Protein AF-A0A370B3V9-F1 (afdb_monomer)

Mean predicted aligned error: 5.46 Å

Secondary structure (DSSP, 8-state):
--HHHHHHHHHTT-S--EEEPTTSPEEE-HHHHHHHHHHT-PPPP-

Structure (mmCIF, N/CA/C/O backbone):
data_AF-A0A370B3V9-F1
#
_entry.id   AF-A0A370B3V9-F1
#
loop_
_atom_site.group_PDB
_atom_site.id
_atom_site.type_symbol
_atom_site.label_atom_id
_atom_site.label_alt_id
_atom_site.label_comp_id
_atom_site.label_asym_id
_atom_site.label_entity_id
_atom_site.label_seq_id
_atom_site.pdbx_PDB_ins_code
_atom_site.Cartn_x
_atom_site.Cartn_y
_atom_site.Cartn_z
_atom_site.occupancy
_atom_site.B_iso_or_equiv
_atom_site.auth_seq_id
_atom_site.auth_comp_id
_atom_site.auth_asym_id
_atom_site.auth_atom_id
_atom_site.pdbx_PDB_model_num
ATOM 1 N N . MET A 1 1 ? 10.914 1.198 -7.442 1.00 63.00 1 MET A N 1
ATOM 2 C CA . MET A 1 1 ? 9.941 2.204 -6.942 1.00 63.00 1 MET A CA 1
ATOM 3 C C . MET A 1 1 ? 10.406 2.763 -5.604 1.00 63.00 1 MET A C 1
ATOM 5 O O . MET A 1 1 ? 10.815 1.986 -4.753 1.00 63.00 1 MET A O 1
ATOM 9 N N . SER A 1 2 ? 10.335 4.079 -5.383 1.00 81.56 2 SER A N 1
ATOM 10 C CA . SER A 1 2 ? 10.592 4.640 -4.048 1.00 81.56 2 SER A CA 1
ATOM 11 C C . SER A 1 2 ? 9.406 4.385 -3.110 1.00 81.56 2 SER A C 1
ATOM 13 O O . SER A 1 2 ? 8.249 4.381 -3.536 1.00 81.56 2 SER A O 1
ATOM 15 N N . ARG A 1 3 ? 9.668 4.217 -1.807 1.00 81.19 3 ARG A N 1
ATOM 16 C CA . ARG A 1 3 ? 8.625 4.012 -0.782 1.00 81.19 3 ARG A CA 1
ATOM 17 C C . ARG A 1 3 ? 7.575 5.133 -0.782 1.00 81.19 3 ARG A C 1
ATOM 19 O O . ARG A 1 3 ? 6.387 4.878 -0.600 1.00 81.19 3 ARG A O 1
ATOM 26 N N . ALA A 1 4 ? 8.003 6.365 -1.058 1.00 84.62 4 ALA A N 1
ATOM 27 C CA . ALA A 1 4 ? 7.117 7.517 -1.197 1.00 84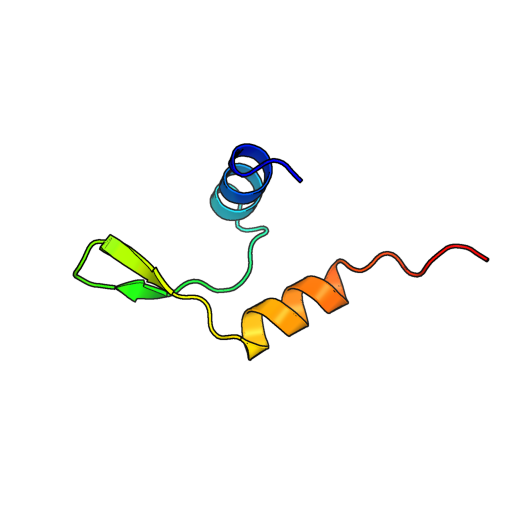.62 4 ALA A CA 1
ATOM 28 C C . ALA A 1 4 ? 6.179 7.403 -2.413 1.00 84.62 4 ALA A C 1
ATOM 30 O O . ALA A 1 4 ? 5.003 7.747 -2.306 1.00 84.62 4 ALA A O 1
ATOM 31 N N . ALA A 1 5 ? 6.660 6.894 -3.554 1.00 85.50 5 ALA A N 1
ATOM 32 C CA . ALA A 1 5 ? 5.821 6.674 -4.732 1.00 85.50 5 ALA A CA 1
ATOM 33 C C . ALA A 1 5 ? 4.711 5.649 -4.451 1.00 85.50 5 ALA A C 1
ATOM 35 O O . ALA A 1 5 ? 3.552 5.899 -4.781 1.00 85.50 5 ALA A O 1
ATOM 36 N N . PHE A 1 6 ? 5.043 4.565 -3.745 1.00 82.06 6 PHE A N 1
ATOM 37 C CA . PHE A 1 6 ? 4.071 3.555 -3.330 1.00 82.06 6 PHE A CA 1
ATOM 38 C C . PHE A 1 6 ? 2.979 4.137 -2.418 1.00 82.06 6 PHE A C 1
ATOM 40 O O . PHE A 1 6 ? 1.787 3.967 -2.682 1.00 82.06 6 PHE A O 1
ATOM 47 N N . TYR A 1 7 ? 3.354 4.891 -1.377 1.00 84.38 7 TYR A N 1
ATOM 48 C CA . TYR A 1 7 ? 2.359 5.516 -0.498 1.00 84.38 7 TYR A CA 1
ATOM 49 C C . TYR A 1 7 ? 1.500 6.560 -1.218 1.00 84.38 7 TYR A C 1
ATOM 51 O O . TYR A 1 7 ? 0.313 6.658 -0.912 1.00 84.38 7 TYR A O 1
ATOM 59 N N . ARG A 1 8 ? 2.043 7.290 -2.203 1.00 87.88 8 ARG A N 1
ATOM 60 C CA . ARG A 1 8 ? 1.246 8.195 -3.048 1.00 87.88 8 ARG A CA 1
ATOM 61 C C . ARG A 1 8 ? 0.230 7.442 -3.904 1.00 87.88 8 ARG A C 1
ATOM 63 O O . ARG A 1 8 ? -0.914 7.877 -3.981 1.00 87.88 8 ARG A O 1
ATOM 70 N N . MET A 1 9 ? 0.604 6.316 -4.517 1.00 84.94 9 MET A N 1
ATOM 71 C CA . MET A 1 9 ? -0.351 5.471 -5.248 1.00 84.94 9 MET A CA 1
ATOM 72 C C . MET A 1 9 ? -1.452 4.951 -4.327 1.00 84.94 9 MET A C 1
ATOM 74 O O . MET A 1 9 ? -2.630 5.079 -4.654 1.00 84.94 9 MET A O 1
ATOM 78 N N . ARG A 1 10 ? -1.088 4.454 -3.139 1.00 85.88 10 ARG A N 1
ATOM 79 C CA . ARG A 1 10 ? -2.061 4.000 -2.140 1.00 85.88 10 ARG A CA 1
ATOM 80 C C . ARG A 1 10 ? -2.994 5.125 -1.685 1.00 85.88 10 ARG A C 1
ATOM 82 O O . ARG A 1 10 ? -4.193 4.897 -1.589 1.00 85.88 10 ARG A O 1
ATOM 89 N N . ALA A 1 11 ? 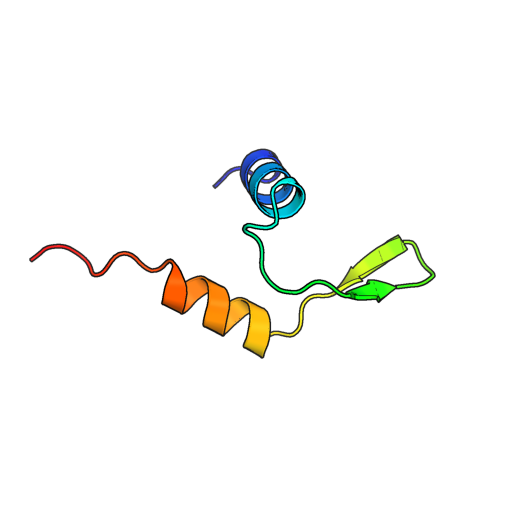-2.470 6.322 -1.420 1.00 86.25 11 ALA A N 1
ATOM 90 C CA . ALA A 1 11 ? -3.281 7.478 -1.028 1.00 86.25 11 ALA A CA 1
ATOM 91 C C . ALA A 1 11 ? -4.299 7.872 -2.112 1.00 86.25 11 ALA A C 1
ATOM 93 O O . ALA A 1 11 ? -5.380 8.347 -1.794 1.00 86.25 11 ALA A O 1
A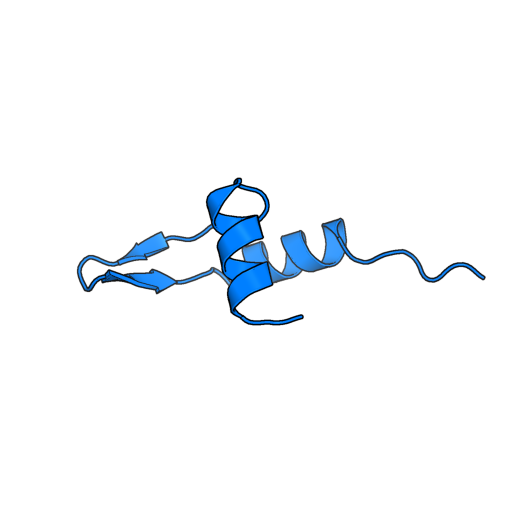TOM 94 N N . ARG A 1 12 ? -3.978 7.615 -3.385 1.00 88.00 12 ARG A N 1
ATOM 95 C CA . ARG A 1 12 ? -4.877 7.803 -4.534 1.00 88.00 12 ARG A CA 1
ATOM 96 C C . ARG A 1 12 ? -5.836 6.627 -4.771 1.00 88.00 12 ARG A C 1
ATOM 98 O O . ARG A 1 12 ? -6.516 6.614 -5.788 1.00 88.00 12 ARG A O 1
ATOM 105 N N . GLY A 1 13 ? -5.848 5.617 -3.900 1.00 84.56 13 GLY A N 1
ATOM 106 C CA . GLY A 1 13 ? -6.660 4.407 -4.072 1.00 84.56 13 GLY A CA 1
ATOM 107 C C . GLY A 1 13 ? -6.134 3.431 -5.131 1.00 84.56 13 GLY A C 1
ATOM 108 O O . GLY A 1 13 ? -6.784 2.433 -5.406 1.00 84.56 13 GLY A O 1
ATOM 109 N N . LYS A 1 14 ? -4.943 3.673 -5.694 1.00 84.88 14 LYS A N 1
ATOM 110 C CA . LYS A 1 14 ? -4.299 2.818 -6.710 1.00 84.88 14 LYS A CA 1
ATOM 111 C C . LYS A 1 14 ? -3.377 1.757 -6.104 1.00 84.88 14 LYS A C 1
ATOM 113 O O . LYS A 1 14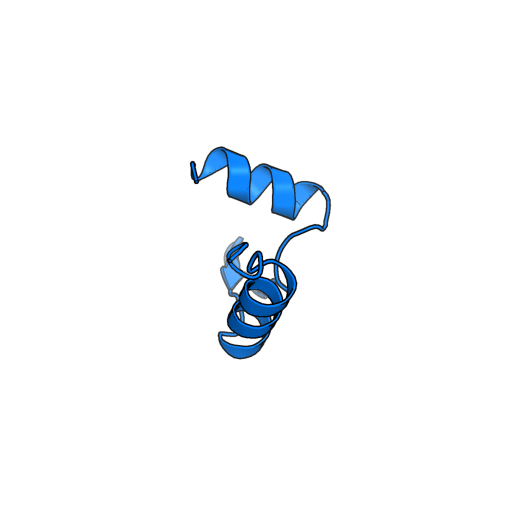 ? -2.420 1.331 -6.739 1.00 84.88 14 LYS A O 1
ATOM 118 N N . GLY A 1 15 ? -3.594 1.413 -4.839 1.00 85.06 15 GLY A N 1
ATOM 119 C CA . GLY A 1 15 ? -2.802 0.418 -4.124 1.00 85.06 15 GLY A CA 1
ATOM 120 C C . GLY A 1 15 ? -3.613 -0.842 -3.819 1.00 85.06 15 GLY A C 1
ATOM 121 O O . GLY A 1 15 ? -4.843 -0.809 -3.873 1.00 85.06 15 GLY A O 1
ATOM 122 N N . PRO A 1 16 ? -2.940 -1.933 -3.432 1.00 88.94 16 PRO A N 1
ATOM 123 C CA . PRO A 1 16 ? -3.595 -3.173 -3.036 1.00 88.94 16 PRO A CA 1
ATOM 124 C C . PRO A 1 16 ? -4.459 -2.965 -1.789 1.00 88.94 16 PRO A C 1
ATOM 126 O O . PRO A 1 16 ? -4.193 -2.081 -0.961 1.00 88.94 16 PRO A O 1
ATOM 129 N N . ARG A 1 17 ? -5.483 -3.811 -1.619 1.00 87.94 17 ARG A N 1
ATOM 130 C CA . ARG A 1 17 ? -6.375 -3.732 -0.455 1.00 87.94 17 ARG A CA 1
ATOM 131 C C . ARG A 1 17 ? -5.583 -3.859 0.843 1.00 87.94 17 ARG A C 1
ATOM 133 O O . ARG A 1 17 ? -4.856 -4.826 1.067 1.00 87.94 17 ARG A O 1
ATOM 140 N N . SER A 1 18 ? -5.742 -2.857 1.704 1.00 88.62 18 SER A N 1
ATOM 141 C CA . SER A 1 18 ? -5.035 -2.759 2.979 1.00 88.62 18 SER A CA 1
ATOM 142 C C . SER A 1 18 ? -6.010 -2.806 4.143 1.00 88.62 18 SER A C 1
ATOM 144 O O . SER A 1 18 ? -7.000 -2.077 4.139 1.00 88.62 18 SER A O 1
ATOM 146 N N . ILE A 1 19 ? -5.679 -3.584 5.165 1.00 89.62 19 ILE A N 1
ATOM 147 C CA . ILE A 1 19 ? -6.397 -3.633 6.434 1.00 89.62 19 ILE A CA 1
ATOM 148 C C . ILE A 1 19 ? -5.606 -2.788 7.428 1.00 89.62 19 ILE A C 1
ATOM 150 O O . ILE A 1 19 ? -4.427 -3.055 7.680 1.00 89.62 19 ILE A O 1
ATOM 154 N N . LYS A 1 20 ? -6.243 -1.750 7.975 1.00 90.06 20 LYS A N 1
ATOM 155 C CA . LYS A 1 20 ? -5.672 -0.966 9.070 1.00 90.06 20 LYS A CA 1
ATOM 156 C C . LYS A 1 20 ? -5.910 -1.726 10.368 1.00 90.06 20 LYS A C 1
ATOM 158 O O . LYS A 1 20 ? -7.056 -1.956 10.741 1.00 90.06 20 LYS A O 1
ATOM 163 N N . LEU A 1 21 ? -4.833 -2.136 11.026 1.00 91.75 21 LEU A N 1
ATOM 164 C CA . LEU A 1 21 ? -4.921 -2.764 12.336 1.00 91.75 21 LEU A CA 1
ATOM 165 C C . LEU A 1 21 ? -5.123 -1.689 13.419 1.00 91.75 21 LEU A C 1
ATOM 167 O O . LEU A 1 21 ? -4.714 -0.538 13.227 1.00 91.75 21 LEU A O 1
ATOM 171 N N . PRO A 1 22 ? -5.696 -2.059 14.579 1.00 92.38 22 PRO A N 1
ATOM 172 C CA . PRO A 1 22 ? -5.864 -1.146 15.712 1.00 92.38 22 PRO A CA 1
ATOM 173 C C . PRO A 1 22 ? -4.545 -0.527 16.197 1.00 92.38 22 PRO A C 1
ATOM 175 O O . PRO A 1 22 ? -4.529 0.594 16.688 1.00 92.38 22 PRO A O 1
ATOM 178 N N . ASN A 1 23 ? -3.424 -1.223 15.992 1.00 91.88 23 ASN A N 1
ATOM 179 C CA . ASN A 1 23 ? -2.075 -0.760 16.326 1.00 91.88 23 ASN A CA 1
ATOM 180 C C . ASN A 1 23 ? -1.475 0.231 15.299 1.00 91.88 23 ASN A C 1
ATOM 182 O O . ASN A 1 23 ? -0.284 0.524 15.349 1.00 91.88 23 ASN A O 1
ATOM 186 N N . GLY A 1 24 ? -2.258 0.699 14.321 1.00 88.06 24 GLY A N 1
ATOM 187 C CA . GLY A 1 24 ? -1.812 1.640 13.290 1.00 88.06 24 GLY A CA 1
ATOM 188 C C . GLY A 1 24 ? -1.003 1.014 12.150 1.00 88.06 24 GLY A C 1
ATOM 189 O O . GLY A 1 24 ? -0.693 1.704 11.177 1.00 88.06 24 GLY A O 1
ATOM 190 N N . GLN A 1 25 ? -0.699 -0.284 12.211 1.00 89.31 25 GLN A N 1
ATOM 191 C CA . GLN A 1 25 ? -0.022 -0.979 11.122 1.00 89.31 25 GLN A CA 1
ATOM 192 C C . GLN A 1 25 ? -0.980 -1.250 9.961 1.00 89.31 25 GLN A C 1
ATOM 194 O O . GLN A 1 25 ? -2.180 -1.472 10.132 1.00 89.31 25 GLN A O 1
ATOM 199 N N . LEU A 1 26 ? -0.425 -1.268 8.753 1.00 88.38 26 LEU A N 1
ATOM 200 C CA . LEU A 1 26 ? -1.135 -1.688 7.553 1.00 88.38 26 LEU A CA 1
ATOM 201 C C . LEU A 1 26 ? -0.726 -3.116 7.223 1.00 88.38 26 LEU A C 1
ATOM 203 O O . LEU A 1 26 ? 0.453 -3.382 6.994 1.00 88.38 26 LEU A O 1
ATOM 207 N N . ARG A 1 27 ? -1.701 -4.022 7.173 1.00 90.31 27 ARG A N 1
ATOM 208 C CA . ARG A 1 27 ? -1.506 -5.356 6.605 1.00 90.31 27 ARG A CA 1
ATOM 209 C C . ARG A 1 27 ? -2.118 -5.431 5.220 1.00 90.31 27 ARG A C 1
ATOM 211 O O . ARG A 1 27 ? -3.201 -4.908 4.972 1.00 90.31 27 ARG A O 1
ATOM 218 N N . PHE A 1 28 ? -1.429 -6.144 4.348 1.00 88.69 28 PHE A N 1
ATOM 219 C CA . PHE A 1 28 ? -1.903 -6.503 3.023 1.00 88.69 28 PHE A CA 1
ATOM 220 C C . PHE A 1 28 ? -2.048 -8.018 2.993 1.00 88.69 28 PHE A C 1
ATOM 222 O O . PHE A 1 28 ? -1.177 -8.735 3.492 1.00 88.69 28 PHE A O 1
ATOM 229 N N . ARG A 1 29 ? -3.157 -8.518 2.447 1.00 90.81 29 ARG A N 1
ATOM 230 C CA . ARG A 1 29 ? -3.260 -9.949 2.161 1.00 90.81 29 ARG A CA 1
ATOM 231 C C . ARG A 1 29 ? -2.355 -10.246 0.975 1.00 90.81 29 ARG A C 1
ATOM 233 O O . ARG A 1 29 ? -2.414 -9.529 -0.020 1.00 90.81 29 ARG A O 1
ATOM 240 N N . ARG A 1 30 ? -1.556 -11.310 1.070 1.00 89.75 30 ARG A N 1
ATOM 241 C CA . ARG A 1 30 ? -0.645 -11.726 -0.005 1.00 89.75 30 ARG A CA 1
ATOM 242 C C . ARG A 1 30 ? -1.375 -11.877 -1.343 1.00 89.75 30 ARG A C 1
ATOM 244 O O . ARG A 1 30 ? -0.939 -11.309 -2.328 1.00 89.75 30 ARG A O 1
ATOM 251 N N . SER A 1 31 ? -2.541 -12.518 -1.337 1.00 90.81 31 SER A N 1
ATOM 252 C CA . SER A 1 31 ? -3.364 -12.710 -2.535 1.00 90.81 31 SER A CA 1
ATOM 253 C C . SER A 1 31 ? -3.864 -11.406 -3.166 1.00 90.81 31 SER A C 1
ATOM 255 O O . SER A 1 31 ? -3.937 -11.304 -4.382 1.00 90.81 31 SER A O 1
ATOM 257 N N . ASP A 1 32 ? -4.244 -10.407 -2.358 1.00 89.19 32 ASP A N 1
ATOM 258 C CA . ASP A 1 32 ? -4.687 -9.105 -2.881 1.00 89.19 32 ASP A CA 1
ATOM 259 C C . ASP A 1 32 ? -3.491 -8.308 -3.432 1.00 89.19 32 ASP A C 1
ATOM 261 O O . ASP A 1 32 ? -3.638 -7.552 -4.389 1.00 89.19 32 ASP A O 1
ATOM 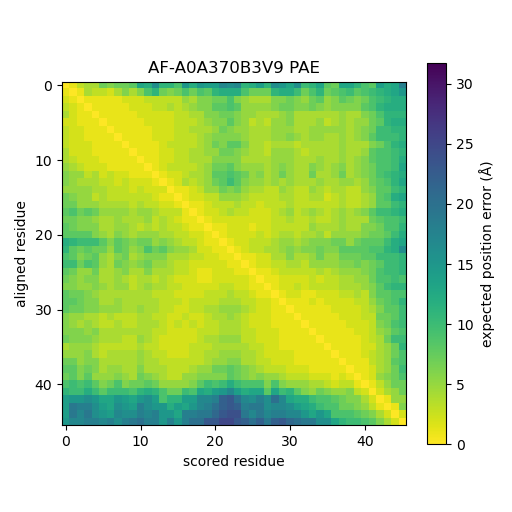265 N N . PHE A 1 33 ? -2.310 -8.481 -2.831 1.00 88.31 33 PHE A N 1
ATOM 266 C CA . PHE A 1 33 ? -1.064 -7.887 -3.308 1.00 88.31 33 PHE A CA 1
ATOM 267 C C . PHE A 1 33 ? -0.610 -8.502 -4.637 1.00 88.31 33 PHE A C 1
ATOM 269 O O . PHE A 1 33 ? -0.305 -7.764 -5.565 1.00 88.31 33 PHE A O 1
ATOM 276 N N . GLU A 1 34 ? -0.621 -9.832 -4.746 1.00 89.50 34 GLU A N 1
ATOM 277 C CA . GLU A 1 34 ? -0.270 -10.563 -5.970 1.00 89.50 34 GLU A CA 1
ATOM 278 C C . GLU A 1 34 ? -1.234 -10.241 -7.118 1.00 89.50 34 GLU A C 1
ATOM 280 O O . GLU A 1 34 ? -0.782 -9.946 -8.217 1.00 89.50 34 GLU A O 1
ATOM 285 N N . LYS A 1 35 ? -2.550 -10.186 -6.866 1.00 89.94 35 LYS A N 1
ATOM 286 C CA . LYS A 1 35 ? -3.523 -9.743 -7.881 1.00 89.94 35 LYS A CA 1
ATOM 287 C C . LYS A 1 35 ? -3.230 -8.336 -8.388 1.00 89.94 35 LYS A C 1
ATOM 289 O O . LYS A 1 35 ? -3.196 -8.115 -9.587 1.00 89.94 35 LYS A O 1
ATOM 294 N N . TRP A 1 36 ? -2.981 -7.400 -7.474 1.00 88.75 36 TRP A N 1
ATOM 295 C CA . TRP A 1 36 ? -2.668 -6.025 -7.851 1.00 88.75 36 TRP A CA 1
ATOM 296 C C . TRP A 1 36 ? -1.377 -5.923 -8.671 1.00 88.75 36 TRP A C 1
ATOM 298 O O . TRP A 1 36 ? -1.329 -5.128 -9.607 1.00 88.75 36 TRP A O 1
ATOM 308 N N . LEU A 1 37 ? -0.355 -6.719 -8.330 1.00 87.38 37 LEU A N 1
ATOM 309 C CA . LEU A 1 37 ? 0.873 -6.806 -9.117 1.00 87.38 37 LEU A CA 1
ATOM 310 C C . LEU A 1 37 ? 0.589 -7.327 -10.522 1.00 87.38 37 LEU A C 1
ATOM 312 O O . LEU A 1 37 ? 0.993 -6.665 -11.463 1.00 87.38 37 LEU A O 1
ATOM 316 N N . ASN A 1 38 ? -0.151 -8.428 -10.657 1.00 88.31 38 ASN A N 1
ATOM 317 C CA . ASN A 1 38 ? -0.501 -8.988 -11.964 1.00 88.31 38 ASN A CA 1
ATOM 318 C C . ASN A 1 38 ? -1.320 -8.002 -12.813 1.00 88.31 38 ASN A C 1
ATOM 320 O O . ASN A 1 38 ? -1.090 -7.885 -14.009 1.00 88.31 38 ASN A O 1
ATOM 324 N N . ASP A 1 39 ? -2.242 -7.252 -12.202 1.00 86.44 39 ASP A N 1
ATOM 325 C CA . ASP A 1 39 ? -3.051 -6.244 -12.905 1.00 86.44 39 ASP A CA 1
ATOM 326 C C . ASP A 1 39 ? -2.214 -5.054 -13.421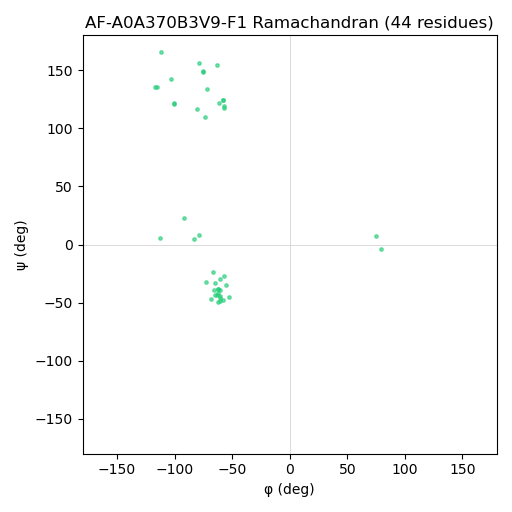 1.00 86.44 39 ASP A C 1
ATOM 328 O O . ASP A 1 39 ? -2.646 -4.340 -14.325 1.00 86.44 39 ASP A O 1
ATOM 332 N N . HIS A 1 40 ? -1.051 -4.794 -12.812 1.00 82.88 40 HIS A N 1
ATOM 333 C CA . HIS A 1 40 ? -0.148 -3.684 -13.152 1.00 82.88 40 HIS A CA 1
ATOM 334 C C . HIS A 1 40 ? 1.183 -4.166 -13.743 1.00 82.88 40 HIS A C 1
ATOM 336 O O . HIS A 1 40 ? 2.089 -3.355 -13.944 1.00 82.88 40 HIS A 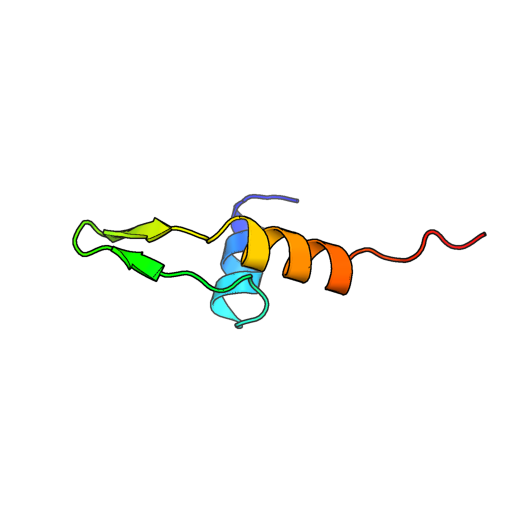O 1
ATOM 342 N N . GLU A 1 41 ? 1.321 -5.468 -13.985 1.00 83.88 41 GLU A N 1
ATOM 343 C CA . GLU A 1 41 ? 2.463 -6.035 -14.677 1.00 83.88 41 GLU A CA 1
ATOM 344 C C . GLU A 1 41 ? 2.306 -5.661 -16.149 1.00 83.88 41 GLU A C 1
ATOM 346 O O . GLU A 1 41 ? 1.382 -6.102 -16.833 1.00 83.88 41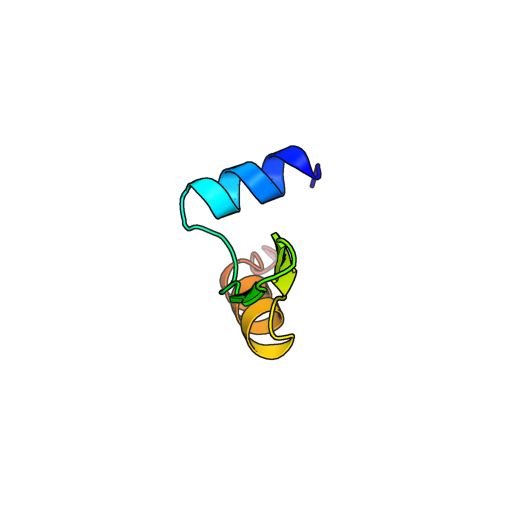 GLU A O 1
ATOM 351 N 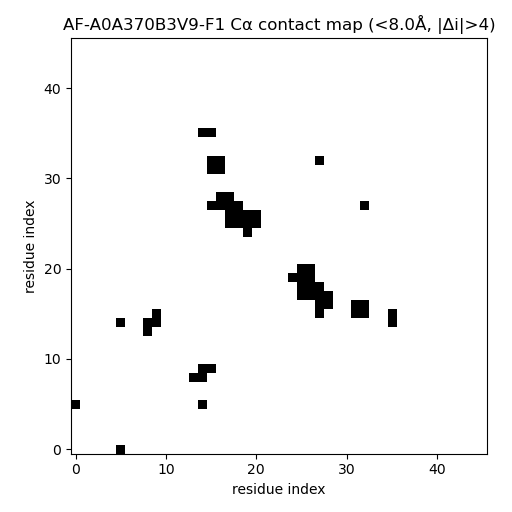N . GLU A 1 42 ? 3.163 -4.757 -16.624 1.00 77.00 42 GLU A N 1
ATOM 352 C CA . GLU A 1 42 ? 3.231 -4.472 -18.051 1.00 77.00 42 GLU A CA 1
ATOM 353 C C . GLU A 1 42 ? 3.641 -5.765 -18.748 1.00 77.00 42 GLU A C 1
ATOM 355 O O . GLU A 1 42 ? 4.690 -6.334 -18.439 1.00 77.00 42 GLU A O 1
ATOM 360 N N . VAL A 1 43 ? 2.806 -6.239 -19.677 1.00 71.56 43 VAL A N 1
ATOM 361 C CA . VAL A 1 43 ? 3.208 -7.324 -20.571 1.00 71.56 43 VAL A CA 1
ATOM 362 C C . VAL A 1 43 ? 4.465 -6.821 -21.274 1.00 71.56 43 VAL A C 1
ATOM 364 O O . VAL A 1 43 ? 4.381 -5.786 -21.945 1.00 71.56 43 VAL A O 1
ATOM 367 N N . PRO A 1 44 ? 5.628 -7.470 -21.092 1.00 65.50 44 PRO A N 1
ATOM 368 C CA . PRO A 1 44 ? 6.846 -7.003 -21.723 1.00 65.50 44 PRO A CA 1
ATOM 369 C C . PRO A 1 44 ? 6.593 -6.959 -23.228 1.00 65.50 44 PRO A C 1
ATOM 371 O O . PRO A 1 44 ? 6.227 -7.969 -23.830 1.00 65.50 44 PRO A O 1
ATOM 374 N N . ALA A 1 45 ? 6.703 -5.763 -23.809 1.00 62.72 45 ALA A N 1
ATOM 375 C CA . ALA A 1 45 ? 6.582 -5.587 -25.246 1.00 62.72 45 ALA A CA 1
ATOM 376 C C . ALA A 1 45 ? 7.652 -6.456 -25.924 1.00 62.72 45 ALA A C 1
ATOM 378 O O . ALA A 1 45 ? 8.828 -6.370 -25.561 1.00 62.72 45 ALA A O 1
ATOM 379 N N . CYS A 1 46 ? 7.210 -7.330 -26.833 1.00 55.09 46 CYS A N 1
ATOM 380 C CA . CYS A 1 46 ? 8.078 -8.169 -27.657 1.00 55.09 46 CYS A CA 1
ATOM 381 C C . CYS A 1 46 ? 8.982 -7.335 -28.568 1.00 55.09 46 CYS A C 1
ATOM 383 O O . CYS A 1 46 ? 8.516 -6.279 -29.057 1.00 55.09 46 CYS A O 1
#

Solvent-accessible surface area (backbone atoms only — not comparable to full-atom values): 2958 Å² total; per-residue (Å²): 134,55,73,67,57,55,53,52,34,39,75,71,66,70,44,55,67,66,48,76,44,95,87,74,47,76,47,62,50,67,70,45,44,52,52,47,47,62,76,67,52,73,76,78,81,128

InterPro domains:
  IPR041657 Helix-turn-helix domain, group 17 [PF12728] (2-39)

Nearest PDB structures (foldseek):
  8c3t-assembly1_A  TM=7.837E-01  e=2.273E-02  Achromobacter xylosoxidans NBRC 15126 = ATCC 27061
  5c8d-assembly2_E  TM=6.286E-01  e=1.668E+00  Thermus thermophilus HB27
  1q07-assembly1_A  TM=5.863E-01  e=2.060E+00  Escherichia coli
  7q8s-assembly1_A  TM=3.267E-01  e=2.930E+00  Leishmania major
  5yef-assembly4_J  TM=3.111E-01  e=7.319E+00  Homo sapiens

pLDDT: mean 84.64, std 8.16, range [55.09, 92.38]

Sequence (46 aa):
MSRAAFYRMRARGKGPRSIKLPNGQLRFRRSDFEKWLNDHEEVPAC

Foldseek 3Di:
DDPVVQVVCVVVVLAFDWDQDPVRDTDHDPVSRVVSCVVPPPPPDD

Organism: NCBI:txid2282652

Radius of gyration: 12.42 Å; Cα contacts (8 Å, |Δi|>4): 28; chains: 1; bounding box: 17×21×44 Å